Protein AF-A0A378AVT1-F1 (afdb_monomer_lite)

Secondary structure (DSSP, 8-state):
------S-S---PPPPPTTPPPEE-S--EESS-HHHHHHHHHHHHHHHHTTS-S-------EE--EES-HHHHHHHHHHHH--TT-------

Foldseek 3Di:
DDDDPPDPPPDPDDQADPPFDKDFPFDKDKPDDPVVLVVVVVVQVVCCVVVVDVDDDDDIDIDTDMHHDVVVVLVVVCVVPVDPDDDDDRDD

pLDDT: mean 85.69, std 19.14, range [34.69, 98.69]

Organism: Klebsiella pneumoniae (NCBI:txid573)

InterPro domains:
  IPR005801 ADC synthase [G3DSA:3.60.120.10] (2-92)
  IPR005801 ADC synthase [SSF56322] (15-90)
  IPR015890 Chorismate-utilising enzyme, C-terminal [PF00425] (34-89)
  IPR019999 Anthranilate synthase component I-like [PTHR11236] (24-89)

Sequence (92 aa):
MTTRSSVYSGWRRKTPTPGETFALTSAWQSNMSRQQYGEKFRQVQAYLHSGDCYQVNLAQRFQASYVGDEWQAFRQLNAVNRAPFSAFYSPR

Structure (mmCIF, N/CA/C/O backbone):
data_AF-A0A378AVT1-F1
#
_entry.id   AF-A0A378AVT1-F1
#
loop_
_atom_site.group_PDB
_atom_site.id
_atom_site.type_symbol
_atom_site.label_atom_id
_atom_site.label_alt_id
_atom_site.label_comp_id
_atom_site.label_asym_id
_atom_site.label_entity_id
_atom_site.label_seq_id
_atom_site.pdbx_PDB_ins_code
_atom_site.Cartn_x
_atom_site.Cartn_y
_atom_site.Cartn_z
_atom_site.occupancy
_atom_site.B_iso_or_equiv
_atom_site.auth_seq_id
_atom_site.auth_comp_id
_atom_site.auth_asym_id
_atom_site.auth_atom_id
_atom_site.pdbx_PDB_model_num
ATOM 1 N N . MET A 1 1 ? -13.488 36.948 4.884 1.00 40.22 1 MET A N 1
ATOM 2 C CA . MET A 1 1 ? -12.881 36.563 3.591 1.00 40.22 1 MET A CA 1
ATOM 3 C C . MET A 1 1 ? -11.439 36.170 3.868 1.00 40.22 1 MET A C 1
ATOM 5 O O . MET A 1 1 ? -10.626 37.055 4.077 1.00 40.22 1 MET A O 1
ATOM 9 N N . THR A 1 2 ? -11.137 34.873 3.951 1.00 34.69 2 THR A N 1
ATOM 10 C CA . THR A 1 2 ? -9.773 34.382 4.218 1.00 34.69 2 THR A CA 1
ATOM 11 C C . THR A 1 2 ? -9.464 33.290 3.202 1.00 34.69 2 THR A C 1
ATOM 13 O O . THR A 1 2 ? -10.199 32.310 3.084 1.00 34.69 2 THR A O 1
ATOM 16 N N . THR A 1 3 ? -8.434 33.517 2.397 1.00 42.59 3 THR A N 1
ATOM 17 C CA . THR A 1 3 ? -8.053 32.719 1.230 1.00 42.59 3 THR A CA 1
ATOM 18 C C . THR A 1 3 ? -7.390 31.399 1.635 1.00 42.59 3 THR A C 1
ATOM 20 O O . THR A 1 3 ? -6.416 31.358 2.382 1.00 42.59 3 THR A O 1
ATOM 23 N N . ARG A 1 4 ? -7.929 30.289 1.113 1.00 48.84 4 ARG A N 1
ATOM 24 C CA . ARG A 1 4 ? -7.378 28.926 1.196 1.00 48.84 4 ARG A CA 1
ATOM 25 C C . ARG A 1 4 ? -6.179 28.771 0.247 1.00 48.84 4 ARG A C 1
ATOM 27 O O . ARG A 1 4 ? -6.353 28.269 -0.859 1.00 48.84 4 ARG A O 1
ATOM 34 N N . SER A 1 5 ? -4.971 29.179 0.633 1.00 50.34 5 SER A N 1
ATOM 35 C CA . SER A 1 5 ? -3.799 29.028 -0.255 1.00 50.34 5 SER A CA 1
ATOM 36 C C . SER A 1 5 ? -2.520 28.558 0.442 1.00 50.34 5 SER A C 1
ATOM 38 O O . SER A 1 5 ? -1.464 29.156 0.266 1.00 50.34 5 SER A O 1
ATOM 40 N N . SER A 1 6 ? -2.577 27.471 1.215 1.00 48.03 6 SER A N 1
ATOM 41 C CA . SER A 1 6 ? -1.349 26.847 1.733 1.00 48.03 6 SER A CA 1
ATOM 42 C C . SER A 1 6 ? -1.489 25.332 1.895 1.00 48.03 6 SER A C 1
ATOM 44 O O . SER A 1 6 ? -1.639 24.826 3.002 1.00 48.03 6 SER A O 1
ATOM 46 N N . VAL A 1 7 ? -1.507 24.589 0.779 1.00 51.78 7 VAL A N 1
ATOM 47 C CA . VAL A 1 7 ? -1.421 23.109 0.815 1.00 51.78 7 VAL A CA 1
ATOM 48 C C . VAL A 1 7 ? -0.532 22.501 -0.292 1.00 51.78 7 VAL A C 1
ATOM 50 O O . VAL A 1 7 ? -0.394 21.287 -0.362 1.00 51.78 7 VAL A O 1
ATOM 53 N N . TYR A 1 8 ? 0.115 23.299 -1.153 1.00 40.88 8 TYR A N 1
ATOM 54 C CA . TYR A 1 8 ? 0.762 22.791 -2.382 1.00 40.88 8 TYR A CA 1
ATOM 55 C C . TYR A 1 8 ? 2.272 23.069 -2.508 1.00 40.88 8 TYR A C 1
ATOM 57 O O . TYR A 1 8 ? 2.775 23.197 -3.618 1.00 40.88 8 TYR A O 1
ATOM 65 N N . SER A 1 9 ? 3.040 23.150 -1.418 1.00 45.75 9 SER A N 1
ATOM 66 C CA . SER A 1 9 ? 4.488 23.442 -1.508 1.00 45.75 9 SER A CA 1
ATOM 67 C C . SER A 1 9 ? 5.411 22.212 -1.618 1.00 45.75 9 SER A C 1
ATOM 69 O O . SER A 1 9 ? 6.622 22.376 -1.731 1.00 45.75 9 SER A O 1
ATOM 71 N N . GLY A 1 10 ? 4.883 20.979 -1.604 1.00 44.25 10 GLY A N 1
ATOM 72 C CA . GLY A 1 10 ? 5.703 19.762 -1.443 1.00 44.25 10 GLY A CA 1
ATOM 73 C C . GLY A 1 10 ? 6.042 18.948 -2.700 1.00 44.25 10 GLY A C 1
ATOM 74 O O . GLY A 1 10 ? 6.901 18.071 -2.635 1.00 44.25 10 GLY A O 1
ATOM 75 N N . TRP A 1 11 ? 5.402 19.188 -3.847 1.00 42.66 11 TRP A N 1
ATOM 76 C CA . TRP A 1 11 ? 5.596 18.342 -5.031 1.00 42.66 11 TRP A CA 1
ATOM 77 C C . TRP A 1 11 ? 6.779 18.836 -5.868 1.00 42.66 11 TRP A C 1
ATOM 79 O O . TRP A 1 11 ? 6.598 19.521 -6.873 1.00 42.66 11 TRP A O 1
ATOM 89 N N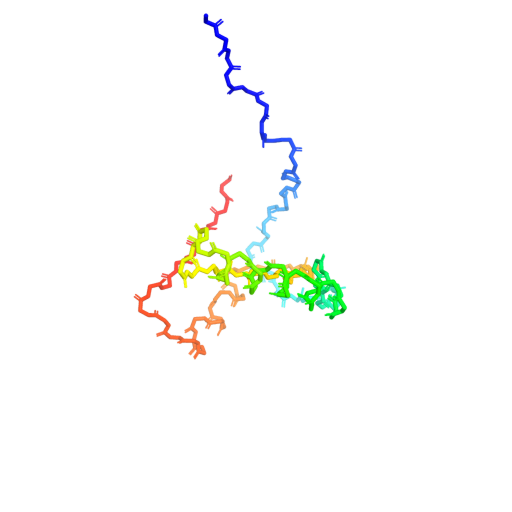 . ARG A 1 12 ? 8.012 18.476 -5.482 1.00 49.28 12 ARG A N 1
ATOM 90 C CA . ARG A 1 12 ? 9.149 18.518 -6.417 1.00 49.28 12 ARG A CA 1
ATOM 91 C C . ARG A 1 12 ? 8.912 17.466 -7.501 1.00 49.28 12 ARG A C 1
ATOM 93 O O . ARG A 1 12 ? 9.293 16.308 -7.363 1.00 49.28 12 ARG A O 1
ATOM 100 N N . ARG A 1 13 ? 8.207 17.879 -8.550 1.00 57.88 13 ARG A N 1
ATOM 101 C CA . ARG A 1 13 ? 7.871 17.062 -9.711 1.00 57.88 13 ARG A CA 1
ATOM 102 C C . ARG A 1 13 ? 9.100 16.912 -10.597 1.00 57.88 13 ARG A C 1
ATOM 104 O O . ARG A 1 13 ? 9.642 17.908 -11.069 1.00 57.88 13 ARG A O 1
ATOM 111 N N . LYS A 1 14 ? 9.521 15.673 -10.837 1.00 56.38 14 LYS A N 1
ATOM 112 C CA . LYS A 1 14 ? 10.314 15.361 -12.023 1.00 56.38 14 LYS A CA 1
ATOM 113 C C . LYS A 1 14 ? 9.343 15.279 -13.194 1.00 56.38 14 LYS A C 1
ATOM 115 O O . LYS A 1 14 ? 8.293 14.656 -13.071 1.00 56.38 14 LYS A O 1
ATOM 120 N N . THR A 1 15 ? 9.660 15.966 -14.281 1.00 57.66 15 THR A N 1
ATOM 121 C CA . THR A 1 15 ? 8.983 15.741 -15.555 1.00 57.66 15 THR A CA 1
ATOM 122 C C . THR A 1 15 ? 9.508 14.415 -16.087 1.00 57.66 15 THR A C 1
ATOM 124 O O . THR A 1 15 ? 10.728 14.300 -16.227 1.00 57.66 15 THR A O 1
ATOM 127 N N . PRO A 1 16 ? 8.656 13.411 -16.332 1.00 61.59 16 PRO A N 1
ATOM 128 C CA . PRO A 1 16 ? 9.129 12.182 -16.937 1.00 61.59 16 PRO A CA 1
ATOM 129 C C . PRO A 1 16 ? 9.627 12.469 -18.347 1.00 61.59 16 PRO A C 1
ATOM 131 O O . PRO A 1 16 ? 8.957 13.148 -19.129 1.00 61.59 16 PRO A O 1
ATOM 134 N N . THR A 1 17 ? 10.819 11.973 -18.659 1.00 63.19 17 THR A N 1
ATOM 135 C CA . THR A 1 17 ? 11.333 11.960 -20.025 1.00 63.19 17 THR A CA 1
ATOM 136 C C . THR A 1 17 ? 10.661 10.789 -20.745 1.00 63.19 17 THR A C 1
ATOM 138 O O . THR A 1 17 ? 10.862 9.640 -20.339 1.00 63.19 17 THR A O 1
ATOM 141 N N . PRO A 1 18 ? 9.851 11.028 -21.792 1.00 66.81 18 PRO A N 1
ATOM 142 C CA . PRO A 1 18 ? 9.185 9.944 -22.504 1.00 66.81 18 PRO A CA 1
ATOM 143 C C . PRO A 1 18 ? 10.210 8.953 -23.070 1.00 66.81 18 PRO A C 1
ATOM 145 O O . PRO A 1 18 ? 11.135 9.354 -23.775 1.00 66.81 18 PRO A O 1
ATOM 148 N N . GLY A 1 19 ? 10.035 7.662 -22.778 1.00 71.69 19 GLY A N 1
ATOM 149 C CA . GLY A 1 19 ? 10.878 6.591 -23.322 1.00 71.69 19 GLY A CA 1
ATOM 150 C C . GLY A 1 19 ? 12.097 6.187 -22.485 1.00 71.69 19 GLY A C 1
ATOM 151 O O . GLY A 1 19 ? 12.795 5.255 -22.883 1.00 71.69 19 GLY A O 1
ATOM 152 N N . GLU A 1 20 ? 12.349 6.806 -21.329 1.00 85.00 20 GLU A N 1
ATOM 153 C CA . GLU A 1 20 ? 13.352 6.293 -20.386 1.00 85.00 20 GLU A CA 1
ATOM 154 C C . GLU A 1 20 ? 12.844 5.035 -19.664 1.00 85.00 20 GLU A C 1
ATOM 156 O O . GLU A 1 20 ? 11.715 4.995 -19.174 1.00 85.00 20 GLU A O 1
ATOM 161 N N . THR A 1 21 ? 13.689 4.005 -19.558 1.00 93.25 21 THR A N 1
ATOM 162 C CA . THR A 1 21 ? 13.337 2.762 -18.856 1.00 93.25 21 THR A CA 1
ATOM 163 C C . THR A 1 21 ? 13.051 3.031 -17.380 1.00 93.25 21 THR A C 1
ATOM 165 O O . THR A 1 21 ? 13.903 3.549 -16.658 1.00 93.25 21 THR A O 1
ATOM 168 N N . PHE A 1 22 ? 11.869 2.625 -16.921 1.00 93.94 22 PHE A N 1
ATOM 169 C CA . PHE A 1 22 ? 11.480 2.680 -15.521 1.00 93.94 22 PHE A CA 1
ATOM 170 C C . PHE A 1 22 ? 12.334 1.734 -14.673 1.00 93.94 22 PHE A C 1
ATOM 172 O O . PHE A 1 22 ? 12.435 0.539 -14.962 1.00 93.94 22 PHE A O 1
ATOM 179 N N . ALA A 1 23 ? 12.888 2.252 -13.580 1.00 95.19 23 ALA A N 1
ATOM 180 C CA . ALA A 1 23 ? 13.610 1.457 -12.597 1.00 95.19 23 ALA A CA 1
ATOM 181 C C . ALA A 1 23 ? 13.446 2.024 -11.183 1.00 95.19 23 ALA A C 1
ATOM 183 O O . ALA A 1 23 ? 13.565 3.232 -10.963 1.00 95.19 23 ALA A O 1
ATOM 184 N N . LEU A 1 24 ? 13.233 1.139 -10.203 1.00 96.50 24 LEU A N 1
ATOM 185 C CA . LEU A 1 24 ? 13.338 1.500 -8.789 1.00 96.50 24 LEU A CA 1
ATOM 186 C C . LEU A 1 24 ? 14.805 1.762 -8.431 1.00 96.50 24 LEU A C 1
ATOM 188 O O . LEU A 1 24 ? 15.689 0.987 -8.787 1.00 96.50 24 LEU A O 1
ATOM 192 N N . THR A 1 25 ? 15.056 2.837 -7.690 1.00 97.31 25 THR A N 1
ATOM 193 C CA . THR A 1 25 ? 16.393 3.236 -7.216 1.00 97.31 25 THR A CA 1
ATOM 194 C C . THR A 1 25 ? 16.563 3.074 -5.709 1.00 97.31 25 THR A C 1
ATOM 196 O O . THR A 1 25 ? 17.628 3.357 -5.165 1.00 97.31 25 THR A O 1
ATOM 199 N N . SER A 1 26 ? 15.528 2.595 -5.018 1.00 97.56 26 SER A N 1
ATOM 200 C CA . SER A 1 26 ? 15.596 2.197 -3.616 1.00 97.56 26 SER A CA 1
ATOM 201 C C . SER A 1 26 ? 14.728 0.972 -3.353 1.00 97.56 26 SER A C 1
ATOM 203 O O . SER A 1 26 ? 13.785 0.685 -4.092 1.00 97.56 26 SER A O 1
ATOM 205 N N . ALA A 1 27 ? 14.994 0.291 -2.240 1.00 98.31 27 ALA A N 1
ATOM 206 C CA . ALA A 1 27 ? 14.049 -0.670 -1.692 1.00 98.31 27 ALA A CA 1
ATOM 207 C C . ALA A 1 27 ? 12.749 0.029 -1.256 1.00 98.31 27 ALA A C 1
ATOM 209 O O . ALA A 1 27 ? 12.740 1.230 -0.956 1.00 98.31 27 ALA A O 1
ATOM 210 N N . TRP A 1 28 ? 11.668 -0.744 -1.185 1.00 98.25 28 TRP A N 1
ATOM 211 C CA . TRP A 1 28 ? 10.416 -0.302 -0.583 1.00 98.25 28 TRP A CA 1
ATOM 212 C C . TRP A 1 28 ? 10.578 -0.098 0.920 1.00 98.25 28 TRP A C 1
ATOM 214 O O . TRP A 1 28 ? 11.172 -0.920 1.615 1.00 98.25 28 TRP A O 1
ATOM 224 N N . GLN A 1 29 ? 9.995 0.981 1.428 1.00 98.31 29 GLN A N 1
ATOM 225 C CA . GLN A 1 29 ? 9.967 1.302 2.850 1.00 98.31 29 GLN A CA 1
ATOM 226 C C . GLN A 1 29 ? 8.533 1.598 3.278 1.00 98.31 29 GLN A C 1
ATOM 228 O O . GLN A 1 29 ? 7.842 2.381 2.628 1.00 98.31 29 GLN A O 1
ATOM 233 N N . SER A 1 30 ? 8.080 0.971 4.365 1.00 98.06 30 SER A N 1
ATOM 234 C CA . SER A 1 30 ? 6.799 1.318 4.988 1.00 98.06 30 SER A CA 1
ATOM 235 C C . SER A 1 30 ? 6.938 2.606 5.801 1.00 98.06 30 SER A C 1
ATOM 237 O O . SER A 1 30 ? 7.997 2.887 6.361 1.00 98.06 30 SER A O 1
ATOM 239 N N . ASN A 1 31 ? 5.858 3.376 5.914 1.00 98.06 31 ASN A N 1
ATOM 240 C CA . ASN A 1 31 ? 5.780 4.535 6.801 1.00 98.06 31 ASN A CA 1
ATOM 241 C C . ASN A 1 31 ? 5.655 4.161 8.290 1.00 98.06 31 ASN A C 1
ATOM 243 O O . ASN A 1 31 ? 5.555 5.060 9.125 1.00 98.06 31 ASN A O 1
ATOM 247 N N . MET A 1 32 ? 5.614 2.868 8.624 1.00 97.75 32 MET A N 1
ATOM 248 C CA . MET A 1 32 ? 5.592 2.382 10.000 1.00 97.75 32 MET A CA 1
ATOM 249 C C . MET A 1 32 ? 6.248 1.006 10.141 1.00 97.75 32 MET A C 1
ATOM 251 O O . MET A 1 32 ? 6.268 0.201 9.210 1.00 97.75 32 MET A O 1
ATOM 255 N N . SER A 1 33 ? 6.763 0.718 11.334 1.00 98.38 33 SER A N 1
ATOM 256 C CA . SER A 1 33 ? 7.267 -0.605 11.697 1.00 98.38 33 SER A CA 1
ATOM 257 C C . SER A 1 33 ? 6.125 -1.582 11.998 1.00 98.38 33 SER A C 1
ATOM 259 O O . SER A 1 33 ? 4.979 -1.195 12.248 1.00 98.38 33 SER A O 1
ATOM 261 N N . ARG A 1 34 ? 6.448 -2.880 12.056 1.00 98.00 34 ARG A N 1
ATOM 262 C CA . ARG A 1 34 ? 5.502 -3.927 12.477 1.00 98.00 34 ARG A CA 1
ATOM 263 C C . ARG A 1 34 ? 4.931 -3.667 13.873 1.00 98.00 34 ARG A C 1
ATOM 265 O O . ARG A 1 34 ? 3.741 -3.885 14.089 1.00 98.00 34 ARG A O 1
ATOM 272 N N . GLN A 1 35 ? 5.767 -3.210 14.804 1.00 98.50 35 GLN A N 1
ATOM 273 C CA . GLN A 1 35 ? 5.337 -2.897 16.165 1.00 98.50 35 GLN A CA 1
ATOM 274 C C . GLN A 1 35 ? 4.329 -1.744 16.166 1.00 98.50 35 GLN A C 1
ATOM 276 O O . GLN A 1 35 ? 3.248 -1.885 16.732 1.00 98.50 35 GLN A O 1
ATOM 281 N N . GLN A 1 36 ? 4.644 -0.654 15.460 1.00 98.62 36 GLN A N 1
ATOM 282 C CA . GLN A 1 36 ? 3.767 0.514 15.354 1.00 98.62 36 GLN A CA 1
ATOM 283 C C . GLN A 1 36 ? 2.422 0.163 14.707 1.00 98.62 36 GLN A C 1
ATOM 285 O O . GLN A 1 36 ? 1.377 0.623 15.165 1.00 98.62 36 GLN A O 1
ATOM 290 N N . TYR A 1 37 ? 2.427 -0.681 13.669 1.00 98.50 37 TYR A N 1
ATOM 291 C CA . TYR A 1 37 ? 1.186 -1.189 13.082 1.00 98.50 37 TYR A CA 1
ATOM 292 C C . TYR A 1 37 ? 0.368 -1.980 14.112 1.00 98.50 37 TYR A C 1
ATOM 294 O O . TYR A 1 37 ? -0.830 -1.754 14.252 1.00 98.50 37 TYR A O 1
ATOM 302 N N . GLY A 1 38 ? 1.011 -2.870 14.878 1.00 98.56 38 GLY A N 1
ATOM 303 C CA . GLY A 1 38 ? 0.346 -3.672 15.908 1.00 98.56 38 GLY A CA 1
ATOM 304 C C . GLY A 1 38 ? -0.251 -2.841 17.049 1.00 98.56 38 GLY A C 1
ATOM 305 O O . GLY A 1 38 ? -1.340 -3.147 17.527 1.00 98.56 38 GLY A O 1
ATOM 306 N N . GLU A 1 39 ? 0.428 -1.775 17.468 1.00 98.69 39 GLU A N 1
ATOM 307 C CA . GLU A 1 39 ? -0.089 -0.823 18.461 1.00 98.69 39 GLU A CA 1
ATOM 308 C C . GLU A 1 39 ? -1.342 -0.106 17.948 1.00 98.69 39 GLU A C 1
ATOM 310 O O . GLU A 1 39 ? -2.372 -0.109 18.623 1.00 98.69 39 GLU A O 1
ATOM 315 N N . LYS A 1 40 ? -1.293 0.424 16.719 1.00 98.31 40 LYS A N 1
ATOM 316 C CA . LYS A 1 40 ? -2.445 1.075 16.074 1.00 98.31 40 LYS A CA 1
ATOM 317 C C . LYS A 1 40 ? -3.606 0.109 15.855 1.00 98.31 40 LYS A C 1
ATOM 319 O O . LYS A 1 40 ? -4.759 0.488 16.027 1.00 98.31 40 LYS A O 1
ATOM 324 N N . PHE A 1 41 ? -3.313 -1.143 15.515 1.00 98.31 41 PHE A N 1
ATOM 325 C CA . PHE A 1 41 ? -4.329 -2.177 15.352 1.00 98.31 41 PHE A CA 1
ATOM 326 C C . PHE A 1 41 ? -5.064 -2.468 16.668 1.00 98.31 41 PHE A C 1
ATOM 328 O O . PHE A 1 41 ? -6.291 -2.486 16.686 1.00 98.31 41 PHE A O 1
ATOM 335 N N . ARG A 1 42 ? -4.343 -2.613 17.790 1.00 98.31 42 ARG A N 1
ATOM 336 C CA . ARG A 1 42 ? -4.972 -2.787 19.114 1.00 98.31 42 ARG A CA 1
ATOM 337 C C . ARG A 1 42 ? -5.823 -1.585 19.514 1.00 98.31 42 ARG A C 1
ATOM 339 O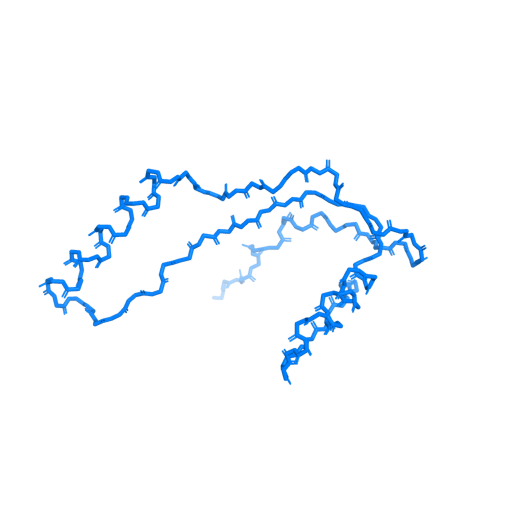 O . ARG A 1 42 ? -6.891 -1.762 20.088 1.00 98.31 42 ARG A O 1
ATOM 346 N N . GLN A 1 43 ? -5.376 -0.376 19.184 1.00 98.00 43 GLN A N 1
ATOM 347 C CA . GLN A 1 43 ? -6.161 0.835 19.416 1.00 98.00 43 GLN A CA 1
ATOM 348 C C . GLN A 1 43 ? -7.472 0.820 18.616 1.00 98.00 43 GLN A C 1
ATOM 350 O O . GLN A 1 43 ? -8.524 1.119 19.169 1.00 98.00 43 GLN A O 1
ATOM 355 N N . VAL A 1 44 ? -7.429 0.405 17.344 1.00 97.56 44 VAL A N 1
ATOM 356 C CA . VAL A 1 44 ? -8.641 0.190 16.540 1.00 97.56 44 VAL A CA 1
ATOM 357 C C . VAL A 1 44 ? -9.570 -0.820 17.207 1.00 97.56 44 VAL A C 1
ATOM 359 O O . VAL A 1 44 ? -10.752 -0.537 17.348 1.00 97.56 44 VAL A O 1
ATOM 362 N N . GLN A 1 45 ? -9.053 -1.962 17.670 1.00 97.81 45 GLN A N 1
ATOM 363 C CA . GLN A 1 45 ? -9.877 -2.951 18.373 1.00 97.81 45 GLN A CA 1
ATOM 364 C C . GLN A 1 45 ? -10.535 -2.367 19.628 1.00 97.81 45 GLN A C 1
ATOM 366 O O . GLN A 1 45 ? -11.708 -2.632 19.869 1.00 97.81 45 GLN A O 1
ATOM 371 N N . ALA A 1 46 ? -9.821 -1.541 20.398 1.00 97.94 46 ALA A N 1
ATOM 372 C CA . ALA A 1 46 ? -10.392 -0.873 21.565 1.00 97.94 46 ALA A CA 1
ATOM 373 C C . ALA A 1 46 ? -11.578 0.035 21.188 1.00 97.94 46 ALA A C 1
ATOM 375 O O . ALA A 1 46 ? -12.605 -0.040 21.855 1.00 97.94 46 ALA A O 1
ATOM 376 N N . TYR A 1 47 ? -11.477 0.800 20.092 1.00 97.38 47 TYR A N 1
ATOM 377 C CA . TYR A 1 47 ? -12.586 1.620 19.576 1.00 97.38 47 TYR A CA 1
ATOM 378 C C . TYR A 1 47 ? -13.785 0.797 19.092 1.00 97.38 47 TYR A C 1
ATOM 380 O O . TYR A 1 47 ? -14.927 1.243 19.183 1.00 97.38 47 TYR A O 1
ATOM 388 N N . LEU A 1 48 ? -13.544 -0.411 18.575 1.00 96.69 48 LEU A N 1
ATOM 389 C CA . LEU A 1 48 ? -14.625 -1.333 18.227 1.00 96.69 48 LEU A CA 1
ATOM 390 C C . LEU A 1 48 ? -15.323 -1.865 19.488 1.00 96.69 48 LEU A C 1
ATOM 392 O O . LEU A 1 48 ? -16.547 -1.940 19.536 1.00 96.69 48 LEU A O 1
ATOM 396 N N . HIS A 1 49 ? -14.554 -2.209 20.525 1.00 96.62 49 HIS A N 1
ATOM 397 C CA . HIS A 1 49 ? -15.084 -2.748 21.779 1.00 96.62 49 HIS A CA 1
ATOM 398 C C . HIS A 1 49 ? -15.826 -1.714 22.633 1.00 96.62 49 HIS A C 1
ATOM 400 O O . HIS A 1 49 ? -16.779 -2.083 23.315 1.00 96.62 49 HIS A O 1
ATOM 406 N N . SER A 1 50 ? -15.418 -0.442 22.600 1.00 96.94 50 SER A N 1
ATOM 407 C CA . SER A 1 50 ? -16.131 0.655 23.273 1.00 96.94 50 SER A CA 1
ATOM 408 C C . SER A 1 50 ? -17.436 1.043 22.571 1.00 96.94 50 SER A C 1
ATOM 410 O O . SER A 1 50 ? -18.247 1.754 23.159 1.00 96.94 50 SER A O 1
ATOM 412 N N . GLY A 1 51 ? -17.655 0.574 21.337 1.00 93.06 51 GLY A N 1
ATOM 413 C CA . GLY A 1 51 ? -18.817 0.930 20.526 1.00 93.06 51 GLY A CA 1
ATOM 414 C C . GLY A 1 51 ? -18.683 2.266 19.791 1.00 93.06 51 GLY A C 1
ATOM 415 O O . GLY A 1 51 ? -19.671 2.739 19.233 1.00 93.06 51 GLY A O 1
ATOM 416 N N . ASP A 1 52 ? -17.483 2.862 19.741 1.00 93.38 52 ASP A N 1
ATOM 417 C CA . ASP A 1 52 ? -17.244 4.129 19.029 1.00 93.38 52 ASP A CA 1
ATOM 418 C C . ASP A 1 52 ? -17.419 3.970 17.511 1.00 93.38 52 ASP A C 1
ATOM 420 O O . ASP A 1 52 ? -17.794 4.905 16.801 1.00 93.38 52 ASP A O 1
ATOM 424 N N . CYS A 1 53 ? -17.130 2.777 16.989 1.00 92.88 53 CYS A N 1
ATOM 425 C CA . CYS A 1 53 ? -17.325 2.434 15.587 1.00 92.88 53 CYS A CA 1
ATOM 426 C C . CYS A 1 53 ? -17.475 0.919 15.397 1.00 92.88 53 CYS A C 1
ATOM 428 O O . CYS A 1 53 ? -17.115 0.131 16.264 1.00 92.88 53 CYS A O 1
ATOM 430 N N . TYR A 1 54 ? -17.987 0.506 14.234 1.00 94.38 54 TYR A N 1
ATOM 431 C CA . TYR A 1 54 ? -18.147 -0.914 13.881 1.00 94.38 54 TYR A CA 1
ATOM 432 C C . TYR A 1 54 ? -17.041 -1.440 12.961 1.00 94.38 54 TYR A C 1
AT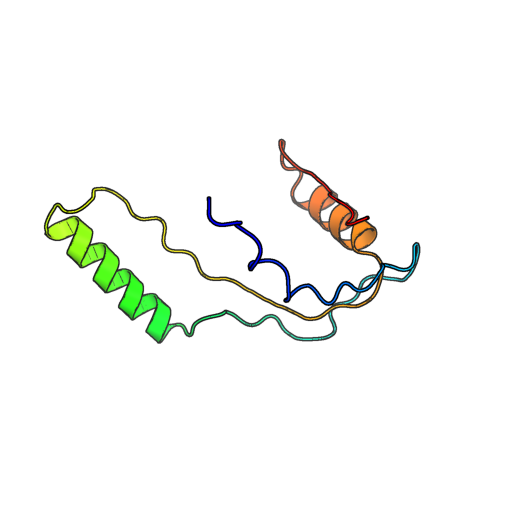OM 434 O O . TYR A 1 54 ? -16.760 -2.635 12.944 1.00 94.38 54 TYR A O 1
ATOM 442 N N . GLN A 1 55 ? -16.406 -0.557 12.187 1.00 96.00 55 GLN A N 1
ATOM 443 C CA . GLN A 1 55 ? -15.288 -0.903 11.317 1.00 96.00 55 GLN A CA 1
ATOM 444 C C . GLN A 1 55 ? -14.354 0.296 11.152 1.00 96.00 55 GLN A C 1
ATOM 446 O O . GLN A 1 55 ? -14.803 1.425 10.960 1.00 96.00 55 GLN A O 1
ATOM 451 N N . VAL A 1 56 ? -13.049 0.027 11.141 1.00 96.88 56 VAL A N 1
ATOM 452 C CA . VAL A 1 56 ? -12.009 0.996 10.781 1.00 96.88 56 VAL A CA 1
ATOM 453 C C . VAL A 1 56 ? -11.102 0.374 9.728 1.00 96.88 56 VAL A C 1
ATOM 455 O O . VAL A 1 56 ? -10.660 -0.764 9.877 1.00 96.88 56 VAL A O 1
ATOM 458 N N . ASN A 1 57 ? -10.791 1.129 8.673 1.00 97.69 57 ASN A N 1
ATOM 459 C CA . ASN A 1 57 ? -9.786 0.736 7.689 1.00 97.69 57 ASN A CA 1
ATOM 460 C C . ASN A 1 57 ? -8.419 1.337 8.056 1.00 97.69 57 ASN A C 1
ATOM 462 O O . ASN A 1 57 ? -8.155 2.510 7.788 1.00 97.69 57 ASN A O 1
ATOM 466 N N . LEU A 1 58 ? -7.556 0.537 8.685 1.00 97.62 58 LEU A N 1
ATOM 467 C CA . LEU A 1 58 ? -6.189 0.927 9.033 1.00 97.62 58 LEU A CA 1
ATOM 468 C C . LEU A 1 58 ? -5.217 0.584 7.892 1.00 97.62 58 LEU A C 1
ATOM 470 O O . LEU A 1 58 ? -4.945 -0.588 7.631 1.00 97.62 58 LEU A O 1
ATOM 474 N N . ALA A 1 59 ? -4.628 1.609 7.272 1.00 97.75 59 ALA A N 1
ATOM 475 C CA . ALA A 1 59 ? -3.675 1.460 6.173 1.00 97.75 59 ALA A CA 1
ATOM 476 C C . ALA A 1 59 ? -2.238 1.856 6.557 1.00 97.75 59 ALA A C 1
ATOM 478 O O . ALA A 1 59 ? -2.003 2.667 7.455 1.00 97.75 59 ALA A O 1
ATOM 479 N N . GLN A 1 60 ? -1.273 1.316 5.812 1.00 98.12 60 GLN A N 1
ATOM 480 C CA . GLN A 1 60 ? 0.134 1.726 5.824 1.00 98.12 60 GLN A CA 1
ATOM 481 C C . GLN A 1 60 ? 0.574 2.095 4.404 1.00 98.12 60 GLN A C 1
ATOM 483 O O . GLN A 1 60 ? 0.024 1.583 3.429 1.00 98.12 60 GLN A O 1
ATOM 488 N N . ARG A 1 61 ? 1.555 2.992 4.281 1.00 98.19 61 ARG A N 1
ATOM 489 C CA . ARG A 1 61 ? 2.068 3.470 2.991 1.00 98.19 61 ARG A CA 1
ATOM 490 C C . ARG A 1 61 ? 3.448 2.889 2.737 1.00 98.19 61 ARG A C 1
ATOM 492 O O . ARG A 1 61 ? 4.344 3.106 3.544 1.00 98.19 61 ARG A O 1
ATOM 499 N N . PHE A 1 62 ? 3.628 2.261 1.580 1.00 98.19 62 PHE A N 1
ATOM 500 C CA . PHE A 1 62 ? 4.943 1.892 1.065 1.00 98.19 62 PHE A CA 1
ATOM 501 C C . PHE A 1 62 ? 5.447 2.958 0.090 1.00 98.19 62 PHE A C 1
ATOM 503 O O . PHE A 1 62 ? 4.674 3.490 -0.706 1.00 98.19 62 PHE A O 1
ATOM 510 N N . GLN A 1 63 ? 6.735 3.278 0.164 1.00 97.81 63 GLN A N 1
ATOM 511 C CA . GLN A 1 63 ? 7.398 4.242 -0.712 1.00 97.81 63 GLN A CA 1
ATOM 512 C C . GLN A 1 63 ? 8.734 3.695 -1.222 1.00 97.81 63 GLN A C 1
ATOM 514 O O . GLN A 1 63 ? 9.432 2.990 -0.496 1.00 97.81 63 GLN A O 1
ATOM 519 N N . ALA A 1 64 ? 9.090 4.051 -2.452 1.00 97.50 64 ALA A N 1
ATOM 520 C CA . ALA A 1 64 ? 10.396 3.813 -3.053 1.00 97.50 64 ALA A CA 1
ATOM 521 C C . ALA A 1 64 ? 10.715 4.951 -4.033 1.00 97.50 64 ALA A C 1
ATOM 523 O O . ALA A 1 64 ? 9.807 5.564 -4.600 1.00 97.50 64 ALA A O 1
ATOM 524 N N . SER A 1 65 ? 11.999 5.230 -4.227 1.00 96.38 65 SER A N 1
ATOM 525 C CA . SER A 1 65 ? 12.483 6.138 -5.266 1.00 96.38 65 SER A CA 1
ATOM 526 C C . SER A 1 65 ? 12.566 5.409 -6.607 1.00 96.38 65 SER A C 1
ATOM 528 O O . SER A 1 65 ? 12.817 4.203 -6.645 1.00 96.38 65 SER A O 1
ATOM 530 N N . TYR A 1 66 ? 12.384 6.135 -7.711 1.00 94.25 66 TYR A N 1
ATOM 531 C CA . TYR A 1 66 ? 12.507 5.595 -9.066 1.00 94.25 66 TYR A CA 1
ATOM 532 C C . TYR A 1 66 ? 13.075 6.628 -10.051 1.00 94.25 66 TYR A C 1
ATOM 534 O O . TYR A 1 66 ? 13.214 7.816 -9.731 1.00 94.25 66 TYR A O 1
ATOM 542 N N . VAL A 1 67 ? 13.413 6.145 -11.244 1.00 92.81 67 VAL A N 1
ATOM 543 C CA . VAL A 1 67 ? 13.751 6.918 -12.449 1.00 92.81 67 VAL A CA 1
ATOM 544 C C . VAL A 1 67 ? 13.013 6.334 -13.657 1.00 92.81 67 VAL A C 1
ATOM 546 O O . VAL A 1 67 ? 12.534 5.201 -13.585 1.00 92.81 67 VAL A O 1
ATOM 549 N N . GLY A 1 68 ? 12.947 7.091 -14.752 1.00 90.81 68 GLY A N 1
ATOM 550 C CA . GLY A 1 68 ? 12.316 6.676 -16.006 1.00 90.81 68 GLY A CA 1
ATOM 551 C C . GLY A 1 68 ? 10.814 6.955 -16.093 1.00 90.81 68 GLY A C 1
ATOM 552 O O . GLY A 1 68 ? 10.251 7.652 -15.252 1.00 90.81 68 GLY A O 1
ATOM 553 N N . ASP A 1 69 ? 10.188 6.413 -17.139 1.00 90.50 69 ASP A N 1
ATOM 554 C CA . ASP A 1 69 ? 8.806 6.687 -17.549 1.00 90.50 69 ASP A CA 1
ATOM 555 C C . ASP A 1 69 ? 7.770 5.876 -16.742 1.00 90.50 69 ASP A C 1
ATOM 557 O O . ASP A 1 69 ? 7.680 4.646 -16.846 1.00 90.50 69 ASP A O 1
ATOM 561 N N . GLU A 1 70 ? 6.920 6.556 -15.967 1.00 91.81 70 GLU A N 1
ATOM 562 C CA . GLU A 1 70 ? 5.868 5.927 -15.159 1.00 91.81 70 GLU A CA 1
ATOM 563 C C . GLU A 1 70 ? 4.800 5.247 -16.020 1.00 91.81 70 GLU A C 1
ATOM 565 O O . GLU A 1 70 ? 4.129 4.321 -15.551 1.00 91.81 70 GLU A O 1
ATOM 570 N N . TRP A 1 71 ? 4.647 5.650 -17.287 1.00 92.38 71 TRP A N 1
ATOM 571 C CA . TRP A 1 71 ? 3.759 4.963 -18.218 1.00 92.38 71 TRP A CA 1
ATOM 572 C C . TRP A 1 71 ? 4.224 3.527 -18.473 1.00 92.38 71 TRP A C 1
ATOM 574 O O . TRP A 1 71 ? 3.400 2.615 -18.597 1.00 92.38 71 TRP A O 1
ATOM 584 N N . GLN A 1 72 ? 5.539 3.280 -18.491 1.00 93.62 72 GLN A N 1
ATOM 585 C CA . GLN A 1 72 ? 6.073 1.928 -18.626 1.00 93.62 72 GLN A CA 1
ATOM 586 C C . GLN A 1 72 ? 5.707 1.065 -17.411 1.00 93.62 72 GLN A C 1
ATOM 588 O O . GLN A 1 72 ? 5.217 -0.053 -17.591 1.00 93.62 72 GLN A O 1
ATOM 593 N N . ALA A 1 73 ? 5.865 1.599 -16.195 1.00 93.50 73 ALA A N 1
ATOM 594 C CA . ALA A 1 73 ? 5.459 0.917 -14.965 1.00 93.50 73 ALA A CA 1
ATOM 595 C C . ALA A 1 73 ? 3.950 0.641 -14.941 1.00 93.50 73 ALA A C 1
ATOM 597 O O . ALA A 1 73 ? 3.526 -0.477 -14.645 1.00 93.50 73 ALA A O 1
ATOM 598 N N . PHE A 1 74 ? 3.131 1.630 -15.313 1.00 94.81 74 PHE A N 1
ATOM 599 C CA . PHE A 1 74 ? 1.681 1.474 -15.376 1.00 94.81 74 PHE A CA 1
ATOM 600 C C . PHE A 1 74 ? 1.263 0.372 -16.353 1.00 94.81 74 PHE A C 1
ATOM 602 O O . PHE A 1 74 ? 0.433 -0.464 -15.998 1.00 94.81 74 PHE A O 1
ATOM 609 N N . ARG A 1 75 ? 1.846 0.317 -17.560 1.00 94.81 75 ARG A N 1
ATOM 610 C CA . ARG A 1 75 ? 1.532 -0.744 -18.534 1.00 94.81 75 ARG A CA 1
ATOM 611 C C . ARG A 1 75 ? 1.847 -2.135 -17.987 1.00 94.81 75 ARG A C 1
ATOM 613 O O . ARG A 1 75 ? 1.023 -3.034 -18.147 1.00 94.81 75 ARG A O 1
ATOM 620 N N . GLN A 1 76 ? 2.991 -2.305 -17.321 1.00 95.12 76 GLN A N 1
ATOM 621 C CA . GLN A 1 76 ? 3.357 -3.578 -16.689 1.00 95.12 76 GLN A CA 1
ATOM 622 C C . GLN A 1 76 ? 2.373 -3.950 -15.569 1.00 95.12 76 GLN A C 1
ATOM 624 O O . GLN A 1 76 ? 1.849 -5.062 -15.553 1.00 95.12 76 GLN A O 1
ATOM 629 N N . LEU A 1 77 ? 2.052 -3.004 -14.679 1.00 96.12 77 LEU A N 1
ATOM 630 C CA . LEU A 1 77 ? 1.098 -3.215 -13.586 1.00 96.12 77 LEU A CA 1
ATOM 631 C C . LEU A 1 77 ? -0.305 -3.556 -14.098 1.00 96.12 77 LEU A C 1
ATOM 633 O O . LEU A 1 77 ? -0.950 -4.464 -13.578 1.00 96.12 77 LEU A O 1
ATOM 637 N N . ASN A 1 78 ? -0.782 -2.857 -15.127 1.00 96.75 78 ASN A N 1
ATOM 638 C CA . ASN A 1 78 ? -2.114 -3.073 -15.680 1.00 96.75 78 ASN A CA 1
ATOM 639 C C . ASN A 1 78 ? -2.225 -4.416 -16.418 1.00 96.75 78 ASN A C 1
ATOM 641 O O . ASN A 1 78 ? -3.262 -5.072 -16.329 1.00 96.75 78 ASN A O 1
ATOM 645 N N . ALA A 1 79 ? -1.159 -4.853 -17.099 1.00 96.62 79 ALA A N 1
ATOM 646 C CA . ALA A 1 79 ? -1.112 -6.161 -17.751 1.00 96.62 79 ALA A CA 1
ATOM 647 C C . ALA A 1 79 ? -1.232 -7.319 -16.744 1.00 96.62 79 ALA A C 1
ATOM 649 O O . ALA A 1 79 ? -1.891 -8.316 -17.039 1.00 96.62 79 ALA A O 1
ATOM 650 N N . VAL A 1 80 ? -0.637 -7.171 -15.554 1.00 96.94 80 VAL A N 1
ATOM 651 C CA . VAL A 1 80 ? -0.687 -8.181 -14.485 1.00 96.94 80 VAL A CA 1
ATOM 652 C C . VAL A 1 80 ? -2.001 -8.111 -13.701 1.00 96.94 80 VAL A C 1
ATOM 654 O O . VAL A 1 80 ? -2.662 -9.131 -13.529 1.00 96.94 80 VAL A O 1
ATOM 657 N N . ASN A 1 81 ? -2.407 -6.923 -13.245 1.00 96.06 81 ASN A N 1
ATOM 658 C CA . ASN A 1 81 ? -3.550 -6.774 -12.337 1.00 96.06 81 ASN A CA 1
ATOM 659 C C . ASN A 1 81 ? -4.906 -6.840 -13.046 1.00 96.06 8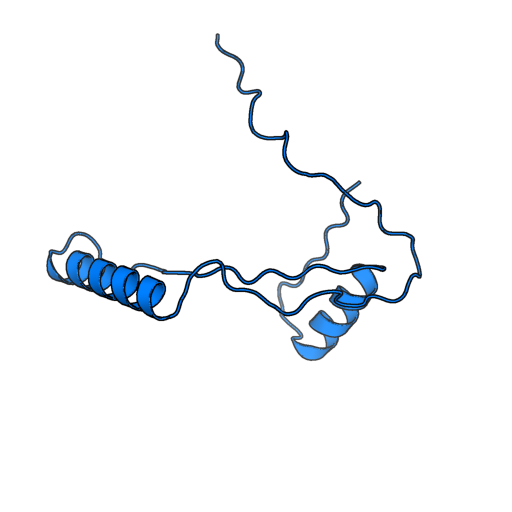1 ASN A C 1
ATOM 661 O O . ASN A 1 81 ? -5.878 -7.296 -12.448 1.00 96.06 81 ASN A O 1
ATOM 665 N N . ARG A 1 82 ? -4.988 -6.353 -14.296 1.00 92.75 82 ARG A N 1
ATOM 666 C CA . ARG A 1 82 ? -6.205 -6.347 -15.133 1.00 92.75 82 ARG A CA 1
ATOM 667 C C . ARG A 1 82 ? -7.449 -5.807 -14.408 1.00 92.75 82 ARG A C 1
ATOM 669 O O . ARG A 1 82 ? -8.552 -6.323 -14.583 1.00 92.75 82 ARG A O 1
ATOM 676 N N . ALA A 1 83 ? -7.268 -4.782 -13.574 1.00 95.25 83 ALA A N 1
ATOM 677 C CA . ALA A 1 83 ? -8.346 -4.237 -12.762 1.00 95.25 83 ALA A CA 1
ATOM 678 C C . ALA A 1 83 ? -9.392 -3.517 -13.643 1.00 95.25 83 ALA A C 1
ATOM 680 O O . ALA A 1 83 ? -9.020 -2.782 -14.559 1.00 95.25 83 ALA A O 1
ATOM 681 N N . PRO A 1 84 ? -10.700 -3.668 -13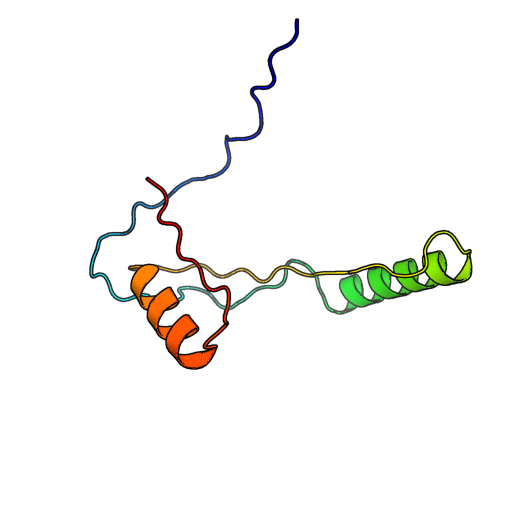.358 1.00 94.56 84 PRO A N 1
ATOM 682 C CA . PRO A 1 84 ? -11.768 -3.064 -14.164 1.00 94.56 84 PRO A CA 1
ATOM 683 C C . PRO A 1 84 ? -11.829 -1.532 -14.056 1.00 94.56 84 PRO A C 1
ATOM 685 O O . PRO A 1 84 ? -12.473 -0.885 -14.875 1.00 94.56 84 PRO A O 1
ATOM 688 N N . PHE A 1 85 ? -11.144 -0.951 -13.066 1.00 95.81 85 PHE A N 1
ATOM 689 C CA . PHE A 1 85 ? -11.095 0.489 -12.804 1.00 95.81 85 PHE A CA 1
ATOM 690 C C . PHE A 1 85 ? -9.647 1.010 -12.743 1.00 95.81 8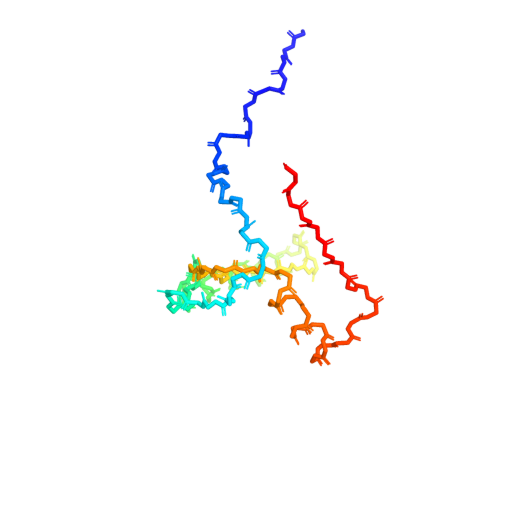5 PHE A C 1
ATOM 692 O O . PHE A 1 85 ? -9.264 1.713 -11.809 1.00 95.81 85 PHE A O 1
ATOM 699 N N . SER A 1 86 ? -8.816 0.641 -13.723 1.00 95.56 86 SER A N 1
ATOM 700 C CA . SER A 1 86 ? -7.458 1.185 -13.874 1.00 95.56 86 SER A CA 1
ATOM 701 C C . SER A 1 86 ? -7.469 2.590 -14.486 1.00 95.56 86 SER A C 1
ATOM 703 O O . SER A 1 86 ? -8.184 2.845 -15.453 1.00 95.56 86 SER A O 1
ATOM 705 N N . ALA A 1 87 ? -6.617 3.486 -13.984 1.00 94.75 87 ALA A N 1
ATOM 706 C CA . ALA A 1 87 ? -6.434 4.829 -14.534 1.00 94.75 87 ALA A CA 1
ATOM 707 C C . ALA A 1 87 ? -4.963 5.265 -14.460 1.00 94.75 87 ALA A C 1
ATOM 709 O O . ALA A 1 87 ? -4.274 4.966 -13.485 1.00 94.75 87 ALA A O 1
ATOM 710 N N . PHE A 1 88 ? -4.503 6.003 -15.473 1.00 93.00 88 PHE A N 1
ATOM 711 C CA . PHE A 1 88 ? -3.201 6.669 -15.484 1.00 93.00 88 PHE A CA 1
ATOM 712 C C . PHE A 1 88 ? -3.404 8.176 -15.607 1.00 93.00 88 PHE A C 1
ATOM 714 O O . PHE A 1 88 ? -4.086 8.641 -16.521 1.00 93.00 88 PHE A O 1
ATOM 721 N N . TYR A 1 89 ? -2.809 8.935 -14.690 1.00 89.50 89 TYR A N 1
ATOM 722 C CA . TYR A 1 89 ? -2.837 10.391 -14.704 1.00 89.50 89 TYR A CA 1
ATOM 723 C C . TYR A 1 89 ? -1.409 10.919 -14.806 1.00 89.50 89 TYR A C 1
ATOM 725 O O . TYR A 1 89 ? -0.640 10.816 -13.852 1.00 89.50 89 TYR A O 1
ATOM 733 N N . SER A 1 90 ? -1.063 11.488 -15.961 1.00 79.19 90 SER A N 1
ATOM 734 C CA . SER A 1 90 ? 0.217 12.171 -16.133 1.00 79.19 90 SER A CA 1
ATOM 735 C C . SER A 1 90 ? 0.120 13.577 -15.540 1.00 79.19 90 SER A C 1
ATOM 737 O O . SER A 1 90 ? -0.761 14.343 -15.948 1.00 79.19 90 SER A O 1
ATOM 739 N N . PRO A 1 91 ? 1.005 13.969 -14.612 1.00 60.91 91 PRO A N 1
ATOM 740 C CA . PRO A 1 91 ? 1.054 15.350 -14.158 1.00 60.91 91 PRO A CA 1
ATOM 741 C C . PRO A 1 91 ? 1.525 16.248 -15.316 1.00 60.91 91 PRO A C 1
ATOM 743 O O . PRO A 1 91 ? 2.649 16.100 -15.788 1.00 60.91 91 PRO A O 1
ATOM 746 N N . ARG A 1 92 ? 0.664 17.165 -15.782 1.00 54.53 92 ARG A N 1
ATOM 747 C CA . ARG A 1 92 ? 1.074 18.298 -16.635 1.00 54.53 92 ARG A CA 1
ATOM 748 C C . ARG A 1 92 ? 1.932 19.259 -15.854 1.00 54.53 92 ARG A C 1
ATOM 750 O O . ARG A 1 92 ? 1.525 19.617 -14.728 1.00 54.53 92 ARG A O 1
#

Radius of gyration: 19.13 Å; chains: 1; bounding box: 35×45×47 Å